Protein AF-A0A3D1KW58-F1 (afdb_monomer)

Solvent-accessible surface area (backbone atoms only — not comparable to full-atom values): 10086 Å² total; per-residue (Å²): 119,70,64,62,55,52,51,54,52,49,52,55,49,52,54,51,53,57,55,59,73,71,50,58,84,92,66,62,72,86,66,85,71,77,86,76,73,83,75,86,88,64,97,71,78,52,72,68,56,52,55,50,50,50,53,52,49,54,54,50,53,54,49,49,54,54,48,54,55,48,51,54,50,53,64,71,66,54,82,83,60,90,84,50,85,68,48,67,61,54,52,52,49,51,50,52,52,54,51,51,52,51,53,53,49,52,57,51,51,50,54,54,51,54,54,51,51,54,54,51,54,52,67,72,64,72,68,90,55,80,86,70,66,52,61,70,58,52,52,52,50,51,43,52,50,51,51,51,54,53,54,49,51,46,52,48,50,57,50,49,56,52,54,53,66,70,76,107

Mean predicted aligned error: 12.11 Å

Sequence (168 aa):
MKDLFFNSLLINIIFYETYNELLSDEQKPSEMESNIIYKSFSKYKTLEELLYNISLWTAEYAFINIELAFIKRLIKAYPFSATIPNLYERLQLFILELDNFEQAKNNILVKINDYNTELIEHKDSKSLDASHLHISEYEKMEEEIFMYLQHYKNLKIRIFEYINGLIN

pLDDT: mean 74.4, std 19.63, range [33.53, 96.25]

Radius of gyration: 19.88 Å; Cα contacts (8 Å, |Δi|>4): 42; chains: 1; bounding box: 46×40×56 Å

Foldseek 3Di:
DVVVVVVVVVVVVVVVVVVVVPDDPVPDDDAPQPPDADDDPDPDADLVRLLVVLVVLVVVLVVVVVVLVVLLVVLVPDDDDVPDPCSVVVSVVLNVVSVVLVVLSVVLNVLSVVLNVVSVVVVVVPPPDPVPSPVVSVSVSVSSSVVSVSVSVSSVVVSCVSVVVVVD

Secondary structure (DSSP, 8-state):
-HHHHHHHHHHHHHHHHHHHHTS-GGGS-SS-----------S---HHHHHHHHHHHHHHHHHHHHHHHHHHHHHHHS---TTSTTHHHHHHHHHHHHHHHHHHHHHHHHHHHHHHHHHHHHHHH----GGGS-HHHHHHHHHHHHHHHHHHHHHHHHHHHHHHHHH-

Nearest PDB structures (foldseek):
  8d9p-assembly1_A  TM=4.894E-01  e=4.221E-01  synthetic construct
  6z0c-assembly4_D  TM=4.402E-01  e=9.330E-01  Escherichia coli
  8i21-assembly1_A  TM=4.318E-01  e=4.069E+00  Saccharomyces cerevisiae S288C

Structure (mmCIF, N/CA/C/O backbone):
data_AF-A0A3D1KW58-F1
#
_entry.id   AF-A0A3D1KW58-F1
#
loop_
_atom_site.group_PDB
_atom_site.id
_atom_site.type_symbol
_atom_site.label_atom_id
_atom_site.label_alt_id
_atom_site.label_comp_id
_atom_site.label_asym_id
_atom_site.label_entity_id
_atom_site.label_seq_id
_atom_site.pdbx_PDB_ins_code
_atom_site.Cartn_x
_atom_site.Cartn_y
_atom_site.Cartn_z
_atom_site.occupancy
_atom_site.B_iso_or_equiv
_atom_site.auth_seq_id
_atom_site.auth_comp_id
_atom_site.auth_asym_id
_atom_site.auth_atom_id
_atom_site.pdbx_PDB_model_num
ATOM 1 N N . MET A 1 1 ? -18.121 6.374 -13.839 1.00 43.44 1 MET A N 1
ATOM 2 C CA . MET A 1 1 ? -16.913 6.332 -12.972 1.00 43.44 1 MET A CA 1
ATOM 3 C C . MET A 1 1 ? -17.193 5.649 -11.630 1.00 43.44 1 MET A C 1
ATOM 5 O O . MET A 1 1 ? -16.363 4.859 -11.212 1.00 43.44 1 MET A O 1
ATOM 9 N N . LYS A 1 2 ? -18.364 5.858 -10.998 1.00 33.53 2 LYS A N 1
ATOM 10 C CA . LYS A 1 2 ? -18.803 5.078 -9.820 1.00 33.53 2 LYS A CA 1
ATOM 11 C C . LYS A 1 2 ? -18.966 3.573 -10.109 1.00 33.53 2 LYS A C 1
ATOM 13 O O . LYS A 1 2 ? -18.572 2.761 -9.284 1.00 33.53 2 LYS A O 1
ATOM 18 N N . ASP A 1 3 ? -19.438 3.205 -11.299 1.00 35.50 3 ASP A N 1
ATOM 19 C CA . ASP A 1 3 ? -19.777 1.806 -11.626 1.00 35.50 3 ASP A CA 1
ATOM 20 C C . ASP A 1 3 ? -18.565 0.867 -11.742 1.00 35.50 3 ASP A C 1
ATOM 22 O O . ASP A 1 3 ? -18.660 -0.316 -11.437 1.00 35.50 3 ASP A O 1
ATOM 26 N N . LEU A 1 4 ? -17.393 1.391 -12.116 1.00 35.53 4 LEU A N 1
ATOM 27 C CA . LEU A 1 4 ? -16.151 0.608 -12.200 1.00 35.53 4 LEU A CA 1
ATOM 28 C C . LEU A 1 4 ? -15.617 0.217 -10.815 1.00 35.53 4 LEU A C 1
ATOM 30 O O . LEU A 1 4 ? -15.095 -0.882 -10.642 1.00 35.53 4 LEU A O 1
ATOM 34 N N . PHE A 1 5 ? -15.789 1.095 -9.823 1.00 37.28 5 PHE A N 1
ATOM 35 C CA . PHE A 1 5 ? -15.385 0.835 -8.442 1.00 37.28 5 PHE A CA 1
ATOM 36 C C . PHE A 1 5 ? -16.287 -0.221 -7.793 1.00 37.28 5 PHE A C 1
ATOM 38 O O . PHE A 1 5 ? -15.791 -1.159 -7.175 1.00 37.28 5 PHE A O 1
ATOM 45 N N . PHE A 1 6 ? -17.605 -0.118 -8.008 1.00 34.03 6 PHE A N 1
ATOM 46 C CA . PHE A 1 6 ? -18.557 -1.127 -7.540 1.00 34.03 6 PHE A CA 1
ATOM 47 C C . PHE A 1 6 ? -18.308 -2.490 -8.183 1.00 34.03 6 PHE A C 1
ATOM 49 O O . PHE A 1 6 ? -18.299 -3.484 -7.468 1.00 34.03 6 PHE A O 1
ATOM 56 N N . ASN A 1 7 ? -18.023 -2.543 -9.487 1.00 35.84 7 ASN A N 1
ATOM 57 C CA . ASN A 1 7 ? -17.730 -3.805 -10.167 1.00 35.84 7 ASN A CA 1
ATOM 58 C C . ASN A 1 7 ? -16.434 -4.457 -9.668 1.00 35.84 7 ASN A C 1
ATOM 60 O O . ASN A 1 7 ? -16.413 -5.664 -9.458 1.00 35.84 7 ASN A O 1
ATOM 64 N N . SER A 1 8 ? -15.377 -3.679 -9.416 1.00 37.81 8 SER A N 1
ATOM 65 C CA . SER A 1 8 ? -14.138 -4.206 -8.824 1.00 37.81 8 SER A CA 1
ATOM 66 C C . SER A 1 8 ? -14.366 -4.758 -7.411 1.00 37.81 8 SER A C 1
ATOM 68 O O . SER A 1 8 ? -13.895 -5.846 -7.075 1.00 37.81 8 SER A O 1
ATOM 70 N N . LEU A 1 9 ? -15.139 -4.046 -6.586 1.00 35.72 9 LEU A N 1
ATOM 71 C CA . LEU A 1 9 ? -15.466 -4.485 -5.230 1.00 35.72 9 LEU A CA 1
ATOM 72 C C . LEU A 1 9 ? -16.325 -5.759 -5.241 1.00 35.72 9 LEU A C 1
ATOM 74 O O . LEU A 1 9 ? -16.023 -6.702 -4.517 1.00 35.72 9 LEU A O 1
ATOM 78 N N . LEU A 1 10 ? -17.339 -5.818 -6.111 1.00 35.22 10 LEU A N 1
ATOM 79 C CA . LEU A 1 10 ? -18.201 -6.989 -6.288 1.00 35.22 10 LEU A CA 1
ATOM 80 C C . LEU A 1 10 ? -17.423 -8.212 -6.772 1.00 35.22 10 LEU A C 1
ATOM 82 O O . LEU A 1 10 ? -17.633 -9.299 -6.248 1.00 35.22 10 LEU A O 1
ATOM 86 N N . ILE A 1 11 ? -16.498 -8.049 -7.721 1.00 42.47 11 ILE A N 1
ATOM 87 C CA . ILE A 1 11 ? -15.664 -9.158 -8.209 1.00 42.47 11 ILE A CA 1
ATOM 88 C C . ILE A 1 11 ? -14.804 -9.728 -7.074 1.00 42.47 11 ILE A C 1
ATOM 90 O O . ILE A 1 11 ? -14.710 -10.945 -6.932 1.00 42.47 11 ILE A O 1
ATOM 94 N N . ASN A 1 12 ? -14.221 -8.866 -6.235 1.00 39.41 12 ASN A N 1
ATOM 95 C CA . ASN A 1 12 ? -13.420 -9.309 -5.094 1.00 39.41 12 ASN A CA 1
ATOM 96 C C . ASN A 1 12 ? -14.267 -10.005 -4.013 1.00 39.41 12 ASN A C 1
ATOM 98 O O . ASN A 1 12 ? -13.813 -10.993 -3.440 1.00 39.41 12 ASN A O 1
ATOM 102 N N . ILE A 1 13 ? -15.493 -9.531 -3.763 1.00 42.56 13 ILE A N 1
ATOM 103 C CA . ILE A 1 13 ? -16.429 -10.159 -2.816 1.00 42.56 13 ILE A CA 1
ATOM 104 C C . ILE A 1 13 ? -16.861 -11.540 -3.323 1.00 42.56 13 ILE A C 1
ATOM 106 O O . ILE A 1 13 ? -16.745 -12.517 -2.591 1.00 42.56 13 ILE A O 1
ATOM 110 N N . ILE A 1 14 ? -17.257 -11.647 -4.595 1.00 41.50 14 ILE A N 1
ATOM 111 C CA . ILE A 1 14 ? -17.696 -12.914 -5.199 1.00 41.50 14 ILE A CA 1
ATOM 112 C C . ILE A 1 14 ? -16.563 -13.946 -5.187 1.00 41.50 14 ILE A C 1
ATOM 114 O O . ILE A 1 14 ? -16.791 -15.113 -4.869 1.00 41.50 14 ILE A O 1
ATOM 118 N N . PHE A 1 15 ? -15.327 -13.535 -5.490 1.00 44.72 15 PHE A N 1
ATOM 119 C CA . PHE A 1 15 ? -14.177 -14.442 -5.448 1.00 44.72 15 PHE A CA 1
ATOM 120 C C . PHE A 1 15 ? -13.909 -14.960 -4.026 1.00 44.72 15 PHE A C 1
ATOM 122 O O . PHE A 1 15 ? -13.570 -16.128 -3.843 1.00 44.72 15 PHE A O 1
ATOM 129 N N . TYR A 1 16 ? -14.113 -14.111 -3.016 1.00 42.44 16 TYR A N 1
ATOM 130 C CA . TYR A 1 16 ? -13.938 -14.459 -1.609 1.00 42.44 16 TYR A CA 1
ATOM 131 C C . TYR A 1 16 ? -15.042 -15.390 -1.082 1.00 42.44 16 TYR A C 1
ATOM 133 O O . TYR A 1 16 ? -14.750 -16.369 -0.396 1.00 42.44 16 TYR A O 1
ATOM 141 N N . GLU A 1 17 ? -16.300 -15.134 -1.442 1.00 43.44 17 GLU A N 1
ATOM 142 C CA . GLU A 1 17 ? -17.437 -15.994 -1.089 1.00 43.44 17 GLU A CA 1
ATOM 143 C C . GLU A 1 17 ? -17.292 -17.384 -1.719 1.00 43.44 17 GLU A C 1
ATOM 145 O O . GLU A 1 17 ? -17.393 -18.391 -1.020 1.00 43.44 17 GLU A O 1
ATOM 150 N N . THR A 1 18 ? -16.916 -17.438 -3.001 1.00 47.28 18 THR A N 1
ATOM 151 C CA . THR A 1 18 ? -16.700 -18.703 -3.724 1.00 47.28 18 THR A CA 1
ATOM 152 C C . THR A 1 18 ? -15.537 -19.506 -3.129 1.00 47.28 18 THR A C 1
ATOM 154 O O . THR A 1 18 ? -15.594 -20.729 -3.057 1.00 47.28 18 THR A O 1
ATOM 157 N N . TYR A 1 19 ? -14.474 -18.835 -2.673 1.00 45.78 19 TYR A N 1
ATOM 158 C CA . TYR A 1 19 ? -13.343 -19.487 -2.007 1.00 45.78 19 TYR A CA 1
ATOM 159 C C . TYR A 1 19 ? -13.735 -20.081 -0.644 1.00 45.78 19 TYR A C 1
ATOM 161 O O . TYR A 1 19 ? -13.309 -21.184 -0.305 1.00 45.78 19 TYR A O 1
ATOM 169 N N . ASN A 1 20 ? -14.583 -19.385 0.117 1.00 45.34 20 ASN A N 1
ATOM 170 C CA . ASN A 1 20 ? -15.043 -19.844 1.429 1.00 45.34 20 ASN A CA 1
ATOM 171 C C . ASN A 1 20 ? -16.071 -20.982 1.359 1.00 45.34 20 ASN A C 1
ATOM 173 O O . ASN A 1 20 ? -16.114 -21.799 2.274 1.00 45.34 20 ASN A O 1
ATOM 177 N N . GLU A 1 21 ? -16.873 -21.068 0.294 1.00 50.94 21 GLU A N 1
ATOM 178 C CA . GLU A 1 21 ? -17.815 -22.180 0.080 1.00 50.94 21 GLU A CA 1
ATOM 179 C C . GLU A 1 21 ? -17.122 -23.509 -0.273 1.00 50.94 21 GLU A C 1
ATOM 181 O O . GLU A 1 21 ? -17.723 -24.575 -0.147 1.00 50.94 21 GLU A O 1
ATOM 186 N N . LEU A 1 22 ? -15.853 -23.467 -0.693 1.00 47.50 22 LEU A N 1
ATOM 187 C CA . LEU A 1 22 ? -15.087 -24.642 -1.122 1.00 47.50 22 LEU A CA 1
ATOM 188 C C . LEU A 1 2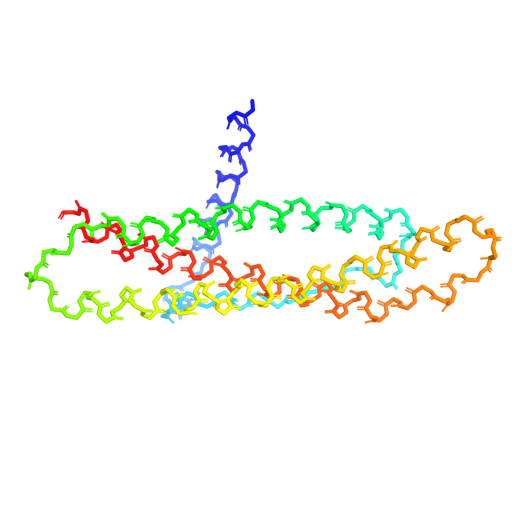2 ? -14.230 -25.278 -0.010 1.00 47.50 22 LEU A C 1
ATOM 190 O O . LEU A 1 22 ? -13.594 -26.304 -0.255 1.00 47.50 22 LEU A O 1
ATOM 194 N N . LEU A 1 23 ? -14.205 -24.705 1.199 1.00 43.50 23 LEU A N 1
ATOM 195 C CA . LEU A 1 23 ? -13.423 -25.208 2.336 1.00 43.50 23 LEU A CA 1
ATOM 196 C C . LEU A 1 23 ? -14.307 -26.015 3.301 1.00 43.50 23 LEU A C 1
ATOM 198 O O . LEU A 1 23 ? -15.391 -25.580 3.680 1.00 43.50 23 LEU A O 1
ATOM 202 N N . SER A 1 24 ? -13.835 -27.189 3.736 1.00 45.66 24 SER A N 1
ATOM 203 C CA . SER A 1 24 ? -14.485 -27.956 4.813 1.00 45.66 24 SER A CA 1
ATOM 204 C C . SER A 1 24 ? -14.407 -27.198 6.144 1.00 45.66 24 SER A C 1
ATOM 206 O O . SER A 1 24 ? -13.421 -26.500 6.366 1.00 45.66 24 SER A O 1
ATOM 208 N N . ASP A 1 25 ? -15.368 -27.386 7.056 1.00 47.47 25 ASP A N 1
ATOM 209 C CA . ASP A 1 25 ? -15.451 -26.649 8.336 1.00 47.47 25 ASP A CA 1
ATOM 210 C C . ASP A 1 25 ? -14.160 -26.683 9.188 1.00 47.47 25 ASP A C 1
ATOM 212 O O . ASP A 1 25 ? -13.884 -25.733 9.917 1.00 47.47 25 ASP A O 1
ATOM 216 N N . GLU A 1 26 ? -13.316 -27.714 9.055 1.00 42.19 26 GLU A N 1
ATOM 217 C CA . GLU A 1 26 ? -12.001 -27.815 9.723 1.00 42.19 26 GLU A CA 1
ATOM 218 C C . GLU A 1 26 ? -10.889 -26.947 9.096 1.00 42.19 26 GLU A C 1
ATOM 220 O O . GLU A 1 26 ? -9.816 -26.798 9.676 1.00 42.19 26 GLU A O 1
ATOM 225 N N . GLN A 1 27 ? -11.121 -26.360 7.919 1.00 44.66 27 GLN A N 1
ATOM 226 C CA . GLN A 1 27 ? -10.179 -25.496 7.194 1.00 44.66 27 GLN A CA 1
ATOM 227 C C . GLN A 1 27 ? -10.556 -24.009 7.258 1.00 44.66 27 GLN A C 1
ATOM 229 O O . GLN A 1 27 ? -9.903 -23.177 6.624 1.00 44.66 27 GLN A O 1
ATOM 234 N N . LYS A 1 28 ? -11.601 -23.655 8.014 1.00 44.72 28 LYS A N 1
ATOM 235 C CA . LYS A 1 28 ? -12.010 -22.262 8.200 1.00 44.72 28 LYS A CA 1
ATOM 236 C C . LYS A 1 28 ? -11.015 -21.574 9.153 1.00 44.72 28 LYS A C 1
ATOM 238 O O . LYS A 1 28 ? -10.921 -21.993 10.306 1.00 44.72 28 LYS A O 1
ATOM 243 N N . PRO A 1 29 ? -10.242 -20.561 8.719 1.00 43.44 29 PRO A N 1
ATOM 244 C CA . PRO A 1 29 ? -9.155 -20.025 9.536 1.00 43.44 29 PRO A CA 1
ATOM 245 C C . PRO A 1 29 ? -9.693 -19.287 10.766 1.00 43.44 29 PRO A C 1
ATOM 247 O O . PRO A 1 29 ? -10.558 -18.417 10.639 1.00 43.44 29 PRO A O 1
ATOM 250 N N . SER A 1 30 ? -9.151 -19.583 11.952 1.00 48.81 30 SER A N 1
ATOM 251 C CA . SER A 1 30 ? -9.153 -18.608 13.043 1.00 48.81 30 SER A CA 1
ATOM 252 C C . SER A 1 30 ? -8.103 -17.552 12.705 1.00 48.81 30 SER A C 1
ATOM 254 O O . SER A 1 30 ? -6.938 -17.901 12.550 1.00 48.81 30 SER A O 1
ATOM 256 N N . GLU A 1 31 ? -8.524 -16.294 12.610 1.00 46.25 31 GLU A N 1
ATOM 257 C CA . GLU A 1 31 ? -7.715 -15.140 12.197 1.00 46.25 31 GLU A CA 1
ATOM 258 C C . GLU A 1 31 ? -7.399 -15.107 10.690 1.00 46.25 31 GLU A C 1
ATOM 260 O O . GLU A 1 31 ? -6.841 -16.015 10.083 1.00 46.25 31 GLU A O 1
ATOM 265 N N . MET A 1 32 ? -7.851 -14.021 10.068 1.00 45.41 32 MET A N 1
ATOM 266 C CA . MET A 1 32 ? -7.910 -13.776 8.629 1.00 45.41 32 MET A CA 1
ATOM 267 C C . MET A 1 32 ? -6.525 -13.404 8.068 1.00 45.41 32 MET A C 1
ATOM 269 O O . MET A 1 32 ? -6.357 -12.371 7.425 1.00 45.41 32 MET A O 1
ATOM 273 N N . GLU A 1 33 ? -5.501 -14.210 8.338 1.00 44.41 33 GLU A N 1
ATOM 274 C CA . GLU A 1 33 ? -4.229 -14.121 7.623 1.00 44.41 33 GLU A CA 1
ATOM 275 C C . GLU A 1 33 ? -4.364 -14.908 6.319 1.00 44.41 33 GLU A C 1
ATOM 277 O O . GLU A 1 33 ? -4.320 -16.138 6.275 1.00 44.41 33 GLU A O 1
ATOM 282 N N . SER A 1 34 ? -4.596 -14.188 5.221 1.00 47.38 34 SER A N 1
ATOM 283 C CA . SER A 1 34 ? -4.534 -14.769 3.888 1.00 47.38 34 SER A CA 1
ATOM 284 C C . SER A 1 34 ? -3.117 -15.306 3.639 1.00 47.38 34 SER A C 1
ATOM 286 O O . SER A 1 34 ? -2.192 -14.554 3.351 1.00 47.38 34 SER A O 1
ATOM 288 N N . ASN A 1 35 ? -2.942 -16.629 3.709 1.00 56.28 35 ASN A N 1
ATOM 289 C CA . ASN A 1 35 ? -1.708 -17.335 3.328 1.00 56.28 35 ASN A CA 1
ATOM 290 C C . ASN A 1 35 ? -1.496 -17.339 1.799 1.00 56.28 35 ASN A C 1
ATOM 292 O O . ASN A 1 35 ? -1.124 -18.355 1.207 1.00 56.28 35 ASN A O 1
ATOM 296 N N . ILE A 1 36 ? -1.799 -16.229 1.120 1.00 69.94 36 ILE A N 1
ATOM 297 C CA . ILE A 1 36 ? -1.537 -16.097 -0.309 1.00 69.94 36 ILE A CA 1
ATOM 298 C C . ILE A 1 36 ? -0.049 -15.803 -0.445 1.00 69.94 36 ILE A C 1
ATOM 300 O O . ILE A 1 36 ? 0.422 -14.733 -0.075 1.00 69.94 36 ILE A O 1
ATOM 304 N N . ILE A 1 37 ? 0.686 -16.781 -0.961 1.00 75.25 37 ILE A N 1
ATOM 305 C CA . ILE A 1 37 ? 2.116 -16.659 -1.226 1.00 75.25 37 ILE A CA 1
ATOM 306 C C . ILE A 1 37 ? 2.286 -16.022 -2.603 1.00 75.25 37 ILE A C 1
ATOM 308 O O . ILE A 1 37 ? 1.606 -16.402 -3.562 1.00 75.25 37 ILE A O 1
ATOM 312 N N . TYR A 1 38 ? 3.201 -15.061 -2.702 1.00 79.56 38 TYR A N 1
ATOM 313 C CA . TYR A 1 38 ? 3.575 -14.478 -3.981 1.00 79.56 38 TYR A CA 1
ATOM 314 C C . TYR A 1 38 ? 4.062 -15.562 -4.957 1.00 79.56 38 TYR A C 1
ATOM 316 O O . TYR A 1 38 ? 4.818 -16.468 -4.599 1.00 79.56 38 TYR A O 1
ATOM 324 N N . LYS A 1 39 ? 3.631 -15.471 -6.217 1.00 78.44 39 LYS A N 1
ATOM 325 C CA . LYS A 1 39 ? 4.062 -16.381 -7.278 1.00 78.44 39 LYS A CA 1
ATOM 326 C C . LYS A 1 39 ? 4.314 -15.608 -8.565 1.00 78.44 39 LYS A C 1
ATOM 328 O O . LYS A 1 39 ? 3.376 -15.097 -9.170 1.00 78.44 39 LYS A O 1
ATOM 333 N N . SER A 1 40 ? 5.569 -15.594 -9.010 1.00 75.88 40 SER A N 1
ATOM 334 C CA . SER A 1 40 ? 5.935 -15.129 -10.351 1.00 75.88 40 SER A CA 1
ATOM 335 C C . SER A 1 40 ? 5.523 -16.187 -11.380 1.00 75.88 40 SER A C 1
ATOM 337 O O . SER A 1 40 ? 5.878 -17.363 -11.258 1.00 75.88 40 SER A O 1
ATOM 339 N N . PHE A 1 41 ? 4.738 -15.791 -12.383 1.00 70.00 41 PHE A N 1
ATOM 340 C CA . PHE A 1 41 ? 4.256 -16.697 -13.435 1.00 70.00 41 PHE A CA 1
ATOM 341 C C . PHE A 1 41 ? 5.102 -16.649 -14.712 1.00 70.00 41 PHE A C 1
ATOM 343 O O . PHE A 1 41 ? 5.032 -17.582 -15.513 1.00 70.00 41 PHE A O 1
ATOM 350 N N . SER A 1 42 ? 5.925 -15.612 -14.891 1.00 67.12 42 SER A N 1
ATOM 351 C CA . SER A 1 42 ? 6.797 -15.466 -16.055 1.00 67.12 42 SER A CA 1
ATOM 352 C C . SER A 1 42 ? 8.266 -15.396 -15.654 1.00 67.12 42 SER A C 1
ATOM 354 O O . SER A 1 42 ? 8.636 -14.628 -14.773 1.00 67.12 42 SER A O 1
ATOM 356 N N . LYS A 1 43 ? 9.111 -16.169 -16.350 1.00 65.06 43 LYS A N 1
ATOM 357 C CA . LYS A 1 43 ? 10.580 -16.110 -16.214 1.00 65.06 43 LYS A CA 1
ATOM 358 C C . LYS A 1 43 ? 11.209 -14.923 -16.946 1.00 65.06 43 LYS A C 1
ATOM 360 O O . LYS A 1 43 ? 12.360 -14.595 -16.682 1.00 65.06 43 LYS A O 1
ATOM 365 N N . TYR A 1 44 ? 10.484 -14.327 -17.890 1.00 69.19 44 TYR A N 1
ATOM 366 C CA . TYR A 1 44 ? 10.957 -13.223 -18.718 1.00 69.19 44 TYR A CA 1
ATOM 367 C C . TYR A 1 44 ? 9.864 -12.167 -18.793 1.00 69.19 44 TYR A C 1
ATOM 369 O O . TYR A 1 44 ? 8.722 -12.492 -19.110 1.00 69.19 44 TYR A O 1
ATOM 377 N N . LYS A 1 45 ? 10.210 -10.914 -18.517 1.00 77.50 45 LYS A N 1
ATOM 378 C CA . LYS A 1 45 ? 9.280 -9.786 -18.589 1.00 77.50 45 LYS A CA 1
ATOM 379 C C . LYS A 1 45 ? 9.760 -8.836 -19.674 1.00 77.50 45 LYS A C 1
ATOM 381 O O . LYS A 1 45 ? 10.963 -8.577 -19.764 1.00 77.50 45 LYS A O 1
ATOM 386 N N . THR A 1 46 ? 8.858 -8.373 -20.537 1.00 82.94 46 THR A N 1
ATOM 387 C CA . THR A 1 46 ? 9.231 -7.382 -21.560 1.00 82.94 46 THR A CA 1
ATOM 388 C C . THR A 1 46 ? 9.319 -5.993 -20.938 1.00 82.94 46 THR A C 1
ATOM 390 O O . THR A 1 46 ? 8.713 -5.732 -19.902 1.00 82.94 46 THR A O 1
ATOM 393 N N . LEU A 1 47 ? 10.047 -5.073 -21.573 1.00 81.88 47 LEU A N 1
ATOM 394 C CA . LEU A 1 47 ? 10.118 -3.685 -21.109 1.00 81.88 47 LEU A CA 1
ATOM 395 C C . LEU A 1 47 ? 8.720 -3.049 -21.007 1.00 81.88 47 LEU A C 1
ATOM 397 O O . LEU A 1 47 ? 8.431 -2.330 -20.054 1.00 81.88 47 LEU A O 1
ATOM 401 N N . GLU A 1 48 ? 7.834 -3.339 -21.962 1.00 83.56 48 GLU A N 1
ATOM 402 C CA . GLU A 1 48 ? 6.447 -2.871 -21.943 1.00 83.56 48 GLU A CA 1
ATOM 403 C C . GLU A 1 48 ? 5.667 -3.427 -20.748 1.00 83.56 48 GLU A C 1
ATOM 405 O O . GLU A 1 48 ? 4.918 -2.681 -20.121 1.00 83.56 48 GLU A O 1
ATOM 410 N N . GLU A 1 49 ? 5.853 -4.708 -20.417 1.00 85.19 49 GLU A N 1
ATOM 411 C CA . GLU A 1 49 ? 5.229 -5.341 -19.251 1.00 85.19 49 GLU A CA 1
ATOM 412 C C . GLU A 1 49 ? 5.705 -4.691 -17.945 1.00 85.19 49 GLU A C 1
ATOM 414 O O . GLU A 1 49 ? 4.886 -4.350 -17.092 1.00 85.19 49 GLU A O 1
ATOM 419 N N . LEU A 1 50 ? 7.011 -4.446 -17.812 1.00 87.00 50 LEU A N 1
ATOM 420 C CA . LEU A 1 50 ? 7.592 -3.799 -16.633 1.00 87.00 50 LEU A CA 1
ATOM 421 C C . LEU A 1 50 ? 7.043 -2.376 -16.442 1.00 87.00 50 LEU A C 1
ATOM 423 O O . LEU A 1 50 ? 6.570 -2.031 -15.358 1.00 87.00 50 LEU A O 1
ATOM 427 N N . LEU A 1 51 ? 7.039 -1.566 -17.507 1.00 87.69 51 LEU A N 1
ATOM 428 C CA . LEU A 1 51 ? 6.504 -0.199 -17.481 1.00 87.69 51 LEU A CA 1
ATOM 429 C C . LEU A 1 51 ? 4.995 -0.169 -17.191 1.00 87.69 51 LEU A C 1
ATOM 431 O O . LEU A 1 51 ? 4.507 0.717 -16.480 1.00 87.69 51 LEU A O 1
ATOM 435 N N . TYR A 1 52 ? 4.247 -1.137 -17.726 1.00 90.25 52 TYR A N 1
ATOM 436 C CA . TYR A 1 52 ? 2.824 -1.291 -17.441 1.00 90.25 52 TYR A CA 1
ATOM 437 C C . TYR A 1 52 ? 2.577 -1.596 -15.958 1.00 90.25 52 TYR A C 1
ATOM 439 O O . TYR A 1 52 ? 1.768 -0.919 -15.321 1.00 90.25 52 TYR A O 1
ATOM 447 N N . ASN A 1 53 ? 3.307 -2.559 -15.392 1.00 91.19 53 ASN A N 1
ATOM 448 C CA . ASN A 1 53 ? 3.158 -2.952 -13.992 1.00 91.19 53 ASN A CA 1
ATOM 449 C C . ASN A 1 53 ? 3.533 -1.817 -13.034 1.00 91.19 53 ASN A C 1
ATOM 451 O O . ASN A 1 53 ? 2.779 -1.541 -12.103 1.00 91.19 53 ASN A O 1
ATOM 455 N N . ILE A 1 54 ? 4.617 -1.085 -13.310 1.00 91.69 54 ILE A N 1
ATOM 456 C CA . ILE A 1 54 ? 4.959 0.132 -12.559 1.00 91.69 54 ILE A CA 1
ATOM 457 C C . ILE A 1 54 ? 3.801 1.126 -12.581 1.00 91.69 54 ILE A C 1
ATOM 459 O O . ILE A 1 54 ? 3.396 1.613 -11.529 1.00 91.69 54 ILE A O 1
ATOM 463 N N . SER A 1 55 ? 3.237 1.399 -13.759 1.00 92.69 55 SER A N 1
ATOM 464 C CA . SER A 1 55 ? 2.127 2.348 -13.895 1.00 92.69 55 SER A CA 1
ATOM 465 C C . SER A 1 55 ? 0.912 1.926 -13.062 1.00 92.69 55 SER A C 1
ATOM 467 O O . SER A 1 55 ? 0.270 2.767 -12.425 1.00 92.69 55 SER A O 1
ATOM 469 N N . LEU A 1 56 ? 0.616 0.622 -13.026 1.00 95.00 56 LEU A N 1
ATOM 470 C CA . LEU A 1 56 ? -0.443 0.054 -12.195 1.00 95.00 56 LEU A CA 1
ATOM 471 C C . LEU A 1 56 ? -0.154 0.260 -10.702 1.00 95.00 56 LEU A C 1
ATOM 473 O O . LEU A 1 56 ? -1.022 0.734 -9.967 1.00 95.00 56 LEU A O 1
ATOM 477 N N . TRP A 1 57 ? 1.065 -0.042 -10.253 1.00 95.38 57 TRP A N 1
ATOM 478 C CA . TRP A 1 57 ? 1.458 0.131 -8.855 1.00 95.38 57 TRP A CA 1
ATOM 479 C C . TRP A 1 57 ? 1.457 1.597 -8.433 1.00 95.38 57 TRP A C 1
ATOM 481 O O . TRP A 1 57 ? 0.946 1.922 -7.365 1.00 95.38 57 TRP A O 1
ATOM 491 N N . THR A 1 58 ? 1.943 2.511 -9.272 1.00 93.75 58 THR A N 1
ATOM 492 C CA . THR A 1 58 ? 1.893 3.950 -8.988 1.00 93.75 58 THR A CA 1
ATOM 493 C C . THR A 1 58 ? 0.455 4.422 -8.765 1.00 93.75 58 THR A C 1
ATOM 495 O O . THR A 1 58 ? 0.193 5.162 -7.813 1.00 93.75 58 THR A O 1
ATOM 498 N N . ALA A 1 59 ? -0.491 3.975 -9.598 1.00 95.12 59 ALA A N 1
ATOM 499 C CA . ALA A 1 59 ? -1.904 4.312 -9.440 1.00 95.12 59 ALA A CA 1
ATOM 500 C C . ALA A 1 59 ? -2.500 3.733 -8.143 1.00 95.12 59 ALA A C 1
ATOM 502 O O . ALA A 1 59 ? -3.180 4.452 -7.405 1.00 95.12 59 ALA A O 1
ATOM 503 N N . GLU A 1 60 ? -2.203 2.470 -7.831 1.00 95.75 60 GLU A N 1
ATOM 504 C CA . GLU A 1 60 ? -2.674 1.810 -6.608 1.00 95.75 60 GLU A CA 1
ATOM 505 C C . GLU A 1 60 ? -2.142 2.517 -5.351 1.00 95.75 60 GLU A C 1
ATOM 507 O O . GLU A 1 60 ? -2.898 2.857 -4.443 1.00 95.75 60 GLU A O 1
ATOM 512 N N . TYR A 1 61 ? -0.850 2.846 -5.314 1.00 94.62 61 TYR A N 1
ATOM 513 C CA . TYR A 1 61 ? -0.242 3.528 -4.171 1.00 94.62 61 TYR A CA 1
ATOM 514 C C . TYR A 1 61 ? -0.744 4.970 -4.007 1.00 94.62 61 TYR A C 1
ATOM 516 O O . TYR A 1 61 ? -0.835 5.464 -2.877 1.00 94.62 61 TYR A O 1
ATOM 524 N N . ALA A 1 62 ? -1.115 5.645 -5.100 1.00 94.50 62 ALA A N 1
ATOM 525 C CA . ALA A 1 62 ? -1.785 6.942 -5.037 1.00 94.50 62 ALA A CA 1
ATOM 526 C C . ALA A 1 62 ? -3.179 6.827 -4.396 1.00 94.50 62 ALA A C 1
ATOM 528 O O . ALA A 1 62 ? -3.541 7.662 -3.561 1.00 94.50 62 ALA A O 1
ATOM 529 N N . PHE A 1 63 ? -3.934 5.775 -4.724 1.00 95.31 63 PHE A N 1
ATOM 530 C CA . PHE A 1 63 ? -5.210 5.480 -4.072 1.00 95.31 63 PHE A CA 1
ATOM 531 C C . PHE A 1 63 ? -5.024 5.179 -2.578 1.00 95.31 63 PHE A C 1
ATOM 533 O O . PHE A 1 63 ? -5.662 5.824 -1.742 1.00 95.31 63 PHE A O 1
ATOM 540 N N . ILE A 1 64 ? -4.089 4.290 -2.229 1.00 95.69 64 ILE A N 1
ATOM 541 C CA . ILE A 1 64 ? -3.773 3.924 -0.837 1.00 95.69 64 ILE A CA 1
ATOM 542 C C . ILE A 1 64 ? -3.384 5.153 -0.014 1.00 95.69 64 ILE A C 1
ATOM 544 O O . ILE A 1 64 ? -3.770 5.275 1.145 1.00 95.69 64 ILE A O 1
ATOM 548 N N . ASN A 1 65 ? -2.659 6.104 -0.603 1.00 94.56 65 ASN A N 1
ATOM 549 C CA . ASN A 1 65 ? -2.297 7.346 0.073 1.00 94.56 65 ASN A CA 1
ATOM 550 C C . ASN A 1 65 ? -3.530 8.155 0.517 1.00 94.56 65 ASN A C 1
ATOM 552 O O . ASN A 1 65 ? -3.585 8.657 1.641 1.00 94.56 65 ASN A O 1
ATOM 556 N N . ILE A 1 66 ? -4.530 8.265 -0.359 1.00 96.25 66 ILE A N 1
ATOM 557 C CA . ILE A 1 66 ? -5.796 8.942 -0.055 1.00 96.25 66 ILE A CA 1
ATOM 558 C C . ILE A 1 66 ? -6.579 8.139 0.991 1.00 96.25 66 ILE A C 1
ATOM 560 O O . ILE A 1 66 ? -7.106 8.718 1.945 1.00 96.25 66 ILE A O 1
ATOM 564 N N . GLU A 1 67 ? -6.628 6.816 0.840 1.00 96.00 67 GLU A N 1
ATOM 565 C CA . GLU A 1 67 ? -7.365 5.914 1.727 1.00 96.00 67 GLU A CA 1
ATOM 566 C C . GLU A 1 67 ? -6.787 5.905 3.154 1.00 96.00 67 GLU A C 1
ATOM 568 O O . GLU A 1 67 ? -7.537 6.071 4.115 1.00 96.00 67 GLU A O 1
ATOM 573 N N . LEU A 1 68 ? -5.462 5.829 3.318 1.00 94.81 68 LEU A N 1
ATOM 574 C CA . LEU A 1 68 ? -4.780 5.957 4.614 1.00 94.81 68 LEU A CA 1
ATOM 575 C C . LEU A 1 68 ? -5.148 7.267 5.319 1.00 94.81 68 LEU A C 1
ATOM 577 O O . LEU A 1 68 ? -5.527 7.262 6.494 1.00 94.81 68 LEU A O 1
ATOM 581 N N . ALA A 1 69 ? -5.074 8.392 4.601 1.00 93.62 69 ALA A N 1
ATOM 582 C CA . A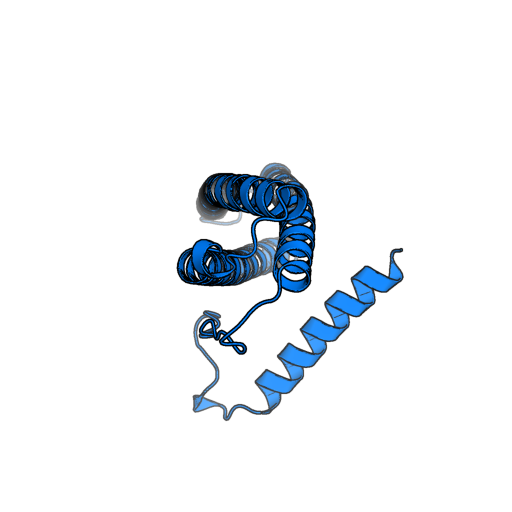LA A 1 69 ? -5.425 9.696 5.152 1.00 93.62 69 ALA A CA 1
ATOM 583 C C . ALA A 1 69 ? -6.904 9.762 5.566 1.00 93.62 69 ALA A C 1
ATOM 585 O O . ALA A 1 69 ? -7.231 10.333 6.611 1.00 93.62 69 ALA A O 1
ATOM 586 N N . PHE A 1 70 ? -7.794 9.162 4.772 1.00 93.94 70 PHE A N 1
ATOM 587 C CA . PHE A 1 70 ? -9.216 9.069 5.084 1.00 93.94 70 PHE A CA 1
ATOM 588 C C . PHE A 1 70 ? -9.472 8.238 6.347 1.00 93.94 70 PHE A C 1
ATOM 590 O O . PHE A 1 70 ? -10.122 8.734 7.266 1.00 93.94 70 PHE A O 1
ATOM 597 N N . ILE A 1 71 ? -8.914 7.028 6.443 1.00 93.00 71 ILE A N 1
ATOM 598 C CA . ILE A 1 71 ? -9.107 6.136 7.596 1.00 93.00 71 ILE A CA 1
ATOM 599 C C . ILE A 1 71 ? -8.579 6.786 8.883 1.00 93.00 71 ILE A C 1
ATOM 601 O O . ILE A 1 71 ? -9.268 6.782 9.905 1.00 93.00 71 ILE A O 1
ATOM 605 N N . LYS A 1 72 ? -7.404 7.431 8.840 1.00 91.25 72 LYS A N 1
ATOM 606 C CA . LYS A 1 72 ? -6.868 8.172 9.997 1.00 91.25 72 LYS A CA 1
ATOM 607 C C . LYS A 1 72 ? -7.814 9.281 10.457 1.00 91.25 72 LYS A C 1
ATOM 609 O O . LYS A 1 72 ? -8.003 9.466 11.658 1.00 91.25 72 LYS A O 1
ATOM 614 N N . ARG A 1 73 ? -8.402 10.033 9.519 1.00 90.31 73 ARG A N 1
ATOM 615 C CA . ARG A 1 73 ? -9.388 11.077 9.843 1.00 90.31 73 ARG A CA 1
ATOM 616 C C . ARG A 1 73 ? -10.663 10.480 10.424 1.00 90.31 73 ARG A C 1
ATOM 618 O O . ARG A 1 73 ? -11.161 11.022 11.402 1.00 90.31 73 ARG A O 1
ATOM 625 N N . LEU A 1 74 ? -11.147 9.373 9.863 1.00 87.56 74 LEU A N 1
ATOM 626 C CA . LEU A 1 74 ? -12.335 8.670 10.342 1.00 87.56 74 LEU A CA 1
ATOM 627 C C . LEU A 1 74 ? -12.170 8.241 11.805 1.00 87.56 74 LEU A C 1
ATOM 629 O O . LEU A 1 74 ? -13.009 8.575 12.636 1.00 87.56 74 LEU A O 1
ATOM 633 N N . ILE A 1 75 ? -11.051 7.587 12.131 1.00 86.12 75 ILE A N 1
ATOM 634 C CA . ILE A 1 75 ? -10.739 7.150 13.498 1.00 86.12 75 ILE A CA 1
ATOM 635 C C . ILE A 1 75 ? -10.664 8.343 14.461 1.00 86.12 75 ILE A C 1
ATOM 637 O O . ILE A 1 75 ? -11.214 8.289 15.557 1.00 86.12 75 ILE A O 1
ATOM 641 N N . LYS A 1 76 ? -10.010 9.438 14.054 1.00 82.81 76 LYS A N 1
ATOM 642 C CA . LYS A 1 76 ? -9.858 10.642 14.892 1.00 82.81 76 LYS A CA 1
ATOM 643 C C . LYS A 1 76 ? -11.158 11.427 15.081 1.00 82.81 76 LYS A C 1
ATOM 645 O O . LYS A 1 76 ? -11.273 12.159 16.058 1.00 82.81 76 LYS A O 1
ATOM 650 N N . ALA A 1 77 ? -12.098 11.320 14.144 1.00 82.31 77 ALA A N 1
ATOM 651 C CA . ALA A 1 77 ? -13.371 12.032 14.183 1.00 82.31 77 ALA A CA 1
ATOM 652 C C . ALA A 1 77 ? -14.443 11.315 15.018 1.00 82.31 77 ALA A C 1
ATOM 654 O O . ALA A 1 77 ? -15.469 11.925 15.318 1.00 82.31 77 ALA A O 1
ATOM 655 N N . TYR A 1 78 ? -14.236 10.043 15.379 1.00 72.56 78 TYR A N 1
ATOM 656 C CA . TYR A 1 78 ? -15.236 9.282 16.119 1.00 72.56 78 TYR A CA 1
ATOM 657 C C . TYR A 1 78 ? -15.400 9.845 17.542 1.00 72.56 78 TYR A C 1
ATOM 659 O O . TYR A 1 78 ? -14.406 9.968 18.265 1.00 72.56 78 TYR A O 1
ATOM 667 N N . PRO A 1 79 ? -16.624 10.203 17.973 1.00 67.12 79 PRO A N 1
ATOM 668 C CA . PRO A 1 79 ? -16.849 10.711 19.316 1.00 67.12 79 PRO A CA 1
ATOM 669 C C . PRO A 1 79 ? -16.622 9.572 20.312 1.00 67.12 79 PRO A C 1
ATOM 671 O O . PRO A 1 79 ? -17.423 8.647 20.415 1.00 6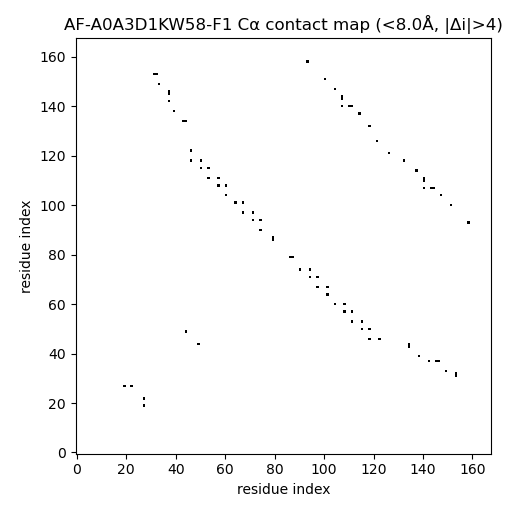7.12 79 PRO A O 1
ATOM 674 N N . PHE A 1 80 ? -15.504 9.620 21.035 1.00 62.38 80 PHE A N 1
ATOM 675 C CA . PHE A 1 80 ? -15.184 8.639 22.066 1.00 62.38 80 PHE A CA 1
ATOM 676 C C . PHE A 1 80 ? -16.226 8.722 23.193 1.00 62.38 80 PHE A C 1
ATOM 678 O O . PHE A 1 80 ? -16.127 9.570 24.081 1.00 62.38 80 PHE A O 1
ATOM 685 N N . SER A 1 81 ? -17.235 7.850 23.191 1.00 53.69 81 SER A N 1
ATOM 686 C CA . SER A 1 81 ? -18.030 7.629 24.394 1.00 53.69 81 SER A CA 1
ATOM 687 C C . SER A 1 81 ? -17.203 6.762 25.339 1.00 53.69 81 SER A C 1
ATOM 689 O O . SER A 1 81 ? -16.868 5.623 25.018 1.00 53.69 81 SER A O 1
ATOM 691 N N . ALA A 1 82 ? -16.889 7.288 26.524 1.00 54.53 82 ALA A N 1
ATOM 692 C CA . ALA A 1 82 ? -16.117 6.606 27.574 1.00 54.53 82 ALA A CA 1
ATOM 693 C C . ALA A 1 82 ? -16.750 5.288 28.086 1.00 54.53 82 ALA A C 1
ATOM 695 O O . ALA A 1 82 ? -16.228 4.654 28.997 1.00 54.53 82 ALA A O 1
ATOM 696 N N . THR A 1 83 ? -17.890 4.887 27.523 1.00 55.59 83 THR A N 1
ATOM 697 C CA . THR A 1 83 ? -18.668 3.693 27.848 1.00 55.59 83 THR A CA 1
ATOM 698 C C . THR A 1 83 ? -18.123 2.405 27.237 1.00 55.59 83 THR A C 1
ATOM 700 O O . THR A 1 83 ? -18.585 1.341 27.637 1.00 55.59 83 THR A O 1
ATOM 703 N N . ILE A 1 84 ? -17.163 2.468 26.305 1.00 63.75 84 ILE A N 1
ATOM 704 C CA . ILE A 1 84 ? -16.545 1.281 25.696 1.00 63.75 84 ILE A CA 1
ATOM 705 C C . ILE A 1 84 ? -15.137 1.096 26.288 1.00 63.75 84 ILE A C 1
ATOM 707 O O . ILE A 1 84 ? -14.221 1.849 25.937 1.00 63.75 84 ILE A O 1
ATOM 711 N N . PRO A 1 85 ? -14.941 0.121 27.197 1.00 62.03 85 PRO A N 1
ATOM 712 C CA . PRO A 1 85 ? -13.630 -0.180 27.757 1.00 62.03 85 PRO A CA 1
ATOM 713 C C . PRO A 1 85 ? -12.634 -0.533 26.651 1.00 62.03 85 PRO A C 1
ATOM 715 O O . PRO A 1 85 ? -12.973 -1.247 25.710 1.00 62.03 85 PRO A O 1
ATOM 718 N N . ASN A 1 86 ? -11.397 -0.058 26.778 1.00 67.19 86 ASN A N 1
ATOM 719 C CA . ASN A 1 86 ? -10.295 -0.302 25.841 1.00 67.19 86 ASN A CA 1
ATOM 720 C C . ASN A 1 86 ? -10.472 0.283 24.418 1.00 67.19 86 ASN A C 1
ATOM 722 O O . ASN A 1 86 ? -9.662 0.004 23.527 1.00 67.19 86 ASN A O 1
ATOM 726 N N . LEU A 1 87 ? -11.517 1.094 24.181 1.00 72.94 87 LEU A N 1
ATOM 727 C CA . LEU A 1 87 ? -11.803 1.692 22.871 1.00 72.94 87 LEU A CA 1
ATOM 728 C C . LEU A 1 87 ? -10.672 2.599 22.401 1.00 72.94 87 LEU A C 1
ATOM 730 O O . LEU A 1 87 ? -10.230 2.525 21.254 1.00 72.94 87 LEU A O 1
ATOM 734 N N . TYR A 1 88 ? -10.233 3.472 23.302 1.00 73.00 88 TYR A N 1
ATOM 735 C CA . TYR A 1 88 ? -9.208 4.452 23.003 1.00 73.00 88 TYR A CA 1
ATOM 736 C C . TYR A 1 88 ? -7.874 3.764 22.713 1.00 73.00 88 TYR A C 1
ATOM 738 O O . TYR A 1 88 ? -7.274 4.046 21.677 1.00 73.00 88 TYR A O 1
ATOM 746 N N . GLU A 1 89 ? -7.445 2.811 23.551 1.00 77.44 89 GLU A N 1
ATOM 747 C CA . GLU A 1 89 ? -6.201 2.068 23.332 1.00 77.44 89 GLU A CA 1
ATOM 748 C C . GLU A 1 89 ? -6.199 1.365 21.972 1.00 77.44 89 GLU A C 1
ATOM 750 O O . GLU A 1 89 ? -5.227 1.472 21.223 1.00 77.44 89 GLU A O 1
ATOM 755 N N . ARG A 1 90 ? -7.299 0.697 21.601 1.00 83.44 90 ARG A N 1
ATOM 756 C CA . ARG A 1 90 ? -7.382 -0.016 20.320 1.00 83.44 90 ARG A CA 1
ATOM 757 C C . ARG A 1 90 ? -7.317 0.930 19.119 1.00 83.44 90 ARG A C 1
ATOM 759 O O . ARG A 1 90 ? -6.648 0.617 18.137 1.00 83.44 90 ARG A O 1
ATOM 766 N N . LEU A 1 91 ? -7.965 2.093 19.193 1.00 83.31 91 LEU A N 1
ATOM 767 C CA . LEU A 1 91 ? -7.905 3.099 18.129 1.00 83.31 91 LEU A CA 1
ATOM 768 C C . LEU A 1 91 ? -6.508 3.723 18.004 1.00 83.31 91 LEU A C 1
ATOM 770 O O . LEU A 1 91 ? -6.054 3.958 16.885 1.00 83.31 91 LEU A O 1
ATOM 774 N N . GLN A 1 92 ? -5.796 3.933 19.118 1.00 82.50 92 GLN A N 1
ATOM 775 C CA . GLN A 1 92 ? -4.399 4.382 19.083 1.00 82.50 92 GLN A CA 1
ATOM 776 C C . GLN A 1 92 ? -3.477 3.343 18.433 1.00 82.50 92 GLN A C 1
ATOM 778 O O . GLN A 1 92 ? -2.618 3.716 17.634 1.00 82.50 92 GLN A O 1
ATOM 783 N N . LEU A 1 93 ? -3.684 2.048 18.704 1.00 86.44 93 LEU A N 1
ATOM 784 C CA . LEU A 1 93 ? -2.937 0.980 18.031 1.00 86.44 93 LEU A CA 1
ATOM 785 C C . LEU A 1 93 ? -3.165 1.003 16.516 1.00 86.44 93 LEU A C 1
ATOM 787 O O . LEU A 1 93 ? -2.200 0.952 15.759 1.00 86.44 93 LEU A O 1
ATOM 791 N N . PHE A 1 94 ? -4.409 1.178 16.060 1.00 88.25 94 PHE A N 1
ATOM 792 C CA . PHE A 1 94 ? -4.680 1.305 14.627 1.00 88.25 94 PHE A CA 1
ATOM 793 C C . PHE A 1 94 ? -4.036 2.544 14.000 1.00 88.25 94 PHE A C 1
ATOM 795 O O . PHE A 1 94 ? -3.552 2.459 12.876 1.00 88.25 94 PHE A O 1
ATOM 802 N N . ILE A 1 95 ? -3.989 3.682 14.700 1.00 88.81 95 ILE A N 1
ATOM 803 C CA . ILE A 1 95 ? -3.276 4.872 14.207 1.00 88.81 95 ILE A CA 1
ATOM 804 C C . ILE A 1 95 ? -1.787 4.563 14.016 1.00 88.81 95 ILE A C 1
ATOM 806 O O . ILE A 1 95 ? -1.251 4.863 12.950 1.00 88.81 95 ILE A O 1
ATOM 810 N N . LEU A 1 96 ? -1.150 3.921 15.000 1.00 87.94 96 LEU A N 1
ATOM 811 C CA . LEU A 1 96 ? 0.257 3.531 14.916 1.00 87.94 96 LEU A CA 1
ATOM 812 C C . LEU A 1 96 ? 0.510 2.562 13.753 1.00 87.94 96 LEU A C 1
ATOM 814 O O . LEU A 1 96 ? 1.457 2.742 12.990 1.00 87.94 96 LEU A O 1
ATOM 818 N N . GLU A 1 97 ? -0.351 1.557 13.581 1.00 91.25 97 GLU A N 1
ATOM 819 C CA . GLU A 1 97 ? -0.269 0.640 12.443 1.00 91.25 97 GLU A CA 1
ATOM 820 C C . GLU A 1 97 ? -0.391 1.409 11.113 1.00 91.25 97 GLU A C 1
ATOM 822 O O . GLU A 1 97 ? 0.452 1.249 10.233 1.00 91.25 97 GLU A O 1
ATOM 827 N N . LEU A 1 98 ? -1.363 2.319 10.975 1.00 91.06 98 LEU A N 1
ATOM 828 C CA . LEU A 1 98 ? -1.530 3.148 9.772 1.00 91.06 98 LEU A CA 1
ATOM 829 C C . LEU A 1 98 ? -0.330 4.077 9.504 1.00 91.06 98 LEU A C 1
ATOM 831 O O . LEU A 1 98 ? -0.033 4.368 8.344 1.00 91.06 98 LEU A O 1
ATOM 835 N N . ASP A 1 99 ? 0.347 4.577 10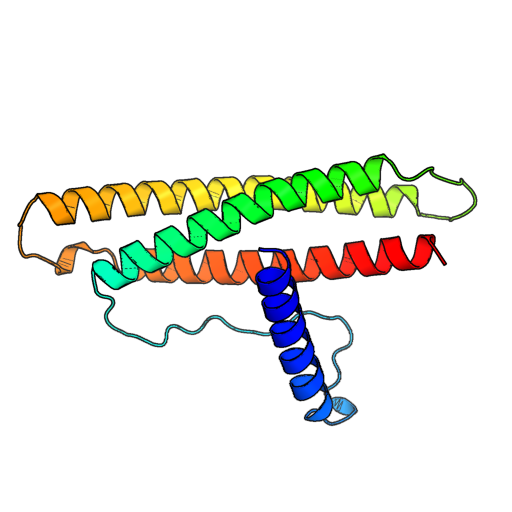.540 1.00 89.81 99 ASP A N 1
ATOM 836 C CA . ASP A 1 99 ? 1.592 5.347 10.406 1.00 89.81 99 ASP A CA 1
ATOM 837 C C . ASP A 1 99 ? 2.732 4.467 9.868 1.00 89.81 99 ASP A C 1
ATOM 839 O O . ASP A 1 99 ? 3.431 4.868 8.934 1.00 89.81 99 ASP A O 1
ATOM 843 N N . ASN A 1 100 ? 2.864 3.235 10.366 1.00 90.50 100 ASN A N 1
ATOM 844 C CA . ASN A 1 100 ? 3.853 2.277 9.865 1.00 90.50 100 ASN A CA 1
ATOM 845 C C . ASN A 1 100 ? 3.599 1.911 8.393 1.00 90.50 100 ASN A C 1
ATOM 847 O O . AS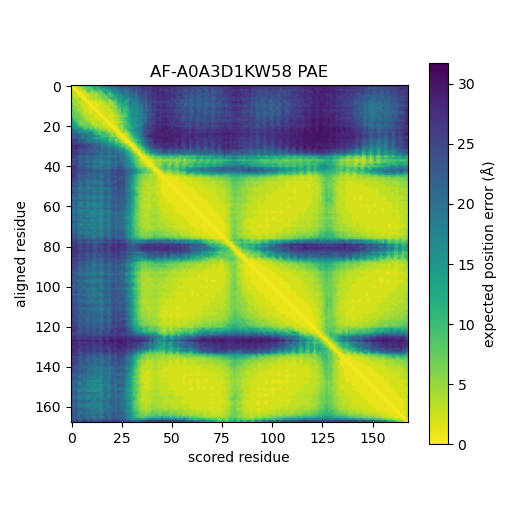N A 1 100 ? 4.533 1.878 7.589 1.00 90.50 100 ASN A O 1
ATOM 851 N N . PHE A 1 101 ? 2.335 1.699 8.008 1.00 90.62 101 PHE A N 1
ATOM 852 C CA . PHE A 1 101 ? 1.965 1.452 6.610 1.00 90.62 101 PHE A CA 1
ATOM 853 C C . PHE A 1 101 ? 2.261 2.644 5.701 1.00 90.62 101 PHE A C 1
ATOM 855 O O . PHE A 1 101 ? 2.627 2.440 4.544 1.00 90.62 101 PHE A O 1
ATOM 862 N N . GLU A 1 102 ? 2.124 3.877 6.192 1.00 92.94 102 GLU A N 1
ATOM 863 C CA . GLU A 1 102 ? 2.475 5.076 5.429 1.00 92.94 102 GLU A CA 1
ATOM 864 C C . GLU A 1 102 ? 3.989 5.174 5.189 1.00 92.94 102 GLU A C 1
ATOM 866 O O . GLU A 1 102 ? 4.417 5.477 4.073 1.00 92.94 102 GLU A O 1
ATOM 871 N N . GLN A 1 103 ? 4.807 4.851 6.194 1.00 90.56 103 GLN A N 1
ATOM 872 C CA . GLN A 1 103 ? 6.264 4.807 6.045 1.00 90.56 103 GLN A CA 1
ATOM 873 C C . GLN A 1 103 ? 6.702 3.711 5.066 1.00 90.56 103 GLN A C 1
ATOM 875 O O . GLN A 1 103 ? 7.447 3.988 4.126 1.00 90.56 103 GLN A O 1
ATOM 880 N N . ALA A 1 104 ? 6.190 2.486 5.233 1.00 91.50 104 ALA A N 1
ATOM 881 C CA . ALA A 1 104 ? 6.493 1.368 4.340 1.00 91.50 104 ALA A CA 1
ATOM 882 C C . ALA A 1 104 ? 6.089 1.671 2.886 1.00 91.50 104 ALA A C 1
ATOM 884 O O . ALA A 1 104 ? 6.876 1.454 1.965 1.00 91.50 104 ALA A O 1
ATOM 885 N N . LYS A 1 105 ? 4.907 2.270 2.683 1.00 93.19 105 LYS A N 1
ATOM 886 C CA . LYS A 1 105 ? 4.434 2.743 1.374 1.00 93.19 105 LYS A CA 1
ATOM 887 C C . LYS A 1 105 ? 5.436 3.678 0.705 1.00 93.19 105 LYS A C 1
ATOM 889 O O . LYS A 1 105 ? 5.718 3.531 -0.480 1.00 93.19 105 LYS A O 1
ATOM 894 N N . ASN A 1 106 ? 5.932 4.667 1.449 1.00 92.38 106 ASN A N 1
ATOM 895 C CA . ASN A 1 106 ? 6.853 5.667 0.915 1.00 92.38 106 ASN A CA 1
ATOM 896 C C . ASN A 1 106 ? 8.184 5.028 0.501 1.00 92.38 106 ASN A C 1
ATOM 898 O O . ASN A 1 106 ? 8.692 5.352 -0.568 1.00 92.38 106 ASN A O 1
ATOM 902 N N . ASN A 1 107 ? 8.695 4.074 1.282 1.00 91.94 107 ASN A N 1
ATOM 903 C CA . ASN A 1 107 ? 9.911 3.335 0.935 1.00 91.94 107 ASN A CA 1
ATOM 904 C C . ASN A 1 107 ? 9.741 2.525 -0.359 1.00 91.94 107 ASN A C 1
ATOM 906 O O . ASN A 1 107 ? 10.630 2.527 -1.206 1.00 91.94 107 ASN A O 1
ATOM 910 N N . ILE A 1 108 ? 8.592 1.867 -0.534 1.00 92.56 108 ILE A N 1
ATOM 911 C CA . ILE A 1 108 ? 8.295 1.113 -1.758 1.00 92.56 108 ILE A CA 1
ATOM 912 C C . ILE A 1 108 ? 8.150 2.055 -2.961 1.00 92.56 108 ILE A C 1
ATOM 914 O O . ILE A 1 108 ? 8.683 1.769 -4.028 1.00 92.56 108 ILE A O 1
ATOM 918 N N . LEU A 1 109 ? 7.492 3.208 -2.798 1.00 93.38 109 LEU A N 1
ATOM 919 C CA . LEU A 1 109 ? 7.358 4.198 -3.874 1.00 93.38 109 LEU A CA 1
ATOM 920 C C . LEU A 1 109 ? 8.703 4.739 -4.362 1.00 93.38 109 LEU A C 1
ATOM 922 O O . LEU A 1 109 ? 8.849 4.970 -5.558 1.00 93.38 109 LEU A O 1
ATOM 926 N N . VAL A 1 110 ? 9.673 4.935 -3.463 1.00 93.31 110 VAL A N 1
ATOM 927 C CA . VAL A 1 110 ? 11.039 5.315 -3.855 1.00 93.31 110 VAL A CA 1
ATOM 928 C C . VAL A 1 110 ? 11.630 4.246 -4.775 1.00 93.31 110 VAL A C 1
ATOM 930 O O . VAL A 1 110 ? 12.000 4.571 -5.897 1.00 93.31 110 VAL A O 1
ATOM 933 N N . LYS A 1 111 ? 11.580 2.967 -4.376 1.00 91.56 111 LYS A N 1
ATOM 934 C CA . LYS A 1 111 ? 12.074 1.843 -5.195 1.00 91.56 111 LYS A CA 1
ATOM 935 C C . LYS A 1 111 ? 11.398 1.767 -6.568 1.00 91.56 111 LYS A C 1
ATOM 937 O O . LYS A 1 111 ? 12.077 1.590 -7.574 1.00 91.56 111 LYS A O 1
ATOM 942 N N . ILE A 1 112 ? 10.072 1.935 -6.616 1.00 92.25 112 ILE A N 1
ATOM 943 C CA . ILE A 1 112 ? 9.307 1.940 -7.874 1.00 92.25 112 ILE A CA 1
ATOM 944 C C . ILE A 1 112 ? 9.784 3.071 -8.791 1.00 92.25 112 ILE A C 1
ATOM 946 O O . ILE A 1 112 ? 9.968 2.854 -9.987 1.00 92.25 112 ILE A O 1
ATOM 950 N N . ASN A 1 113 ? 9.970 4.277 -8.251 1.00 92.44 113 ASN A N 1
ATOM 951 C CA . ASN A 1 113 ? 10.376 5.442 -9.036 1.00 92.44 113 ASN A CA 1
ATOM 952 C C . ASN A 1 113 ? 11.819 5.332 -9.540 1.00 92.44 113 ASN A C 1
ATOM 954 O O . ASN A 1 113 ? 12.080 5.689 -10.691 1.00 92.44 113 ASN A O 1
ATOM 958 N N . ASP A 1 114 ? 12.724 4.827 -8.704 1.00 90.44 114 ASP A N 1
ATOM 959 C CA . ASP A 1 114 ? 14.120 4.594 -9.071 1.00 90.44 114 ASP A CA 1
ATOM 960 C C . ASP A 1 114 ? 14.184 3.589 -10.232 1.00 90.44 114 ASP A C 1
ATOM 962 O O . ASP A 1 114 ? 14.700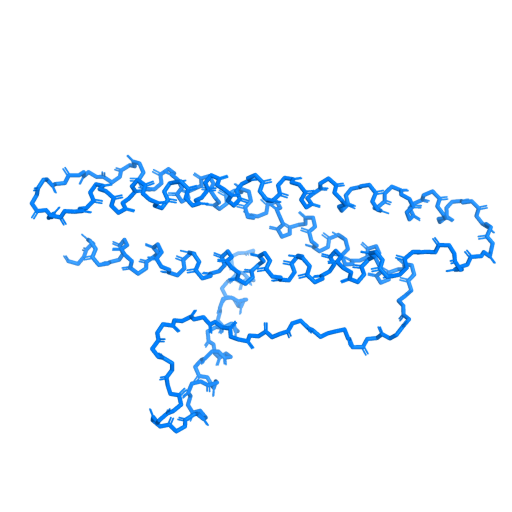 3.911 -11.302 1.00 90.44 114 ASP A O 1
ATOM 966 N N . TYR A 1 115 ? 13.513 2.440 -10.090 1.00 88.81 115 TYR A N 1
ATOM 967 C CA . TYR A 1 115 ? 13.468 1.417 -11.138 1.00 88.81 115 TYR A CA 1
ATOM 968 C C . TYR A 1 115 ? 12.785 1.915 -12.424 1.00 88.81 115 TYR A C 1
ATOM 970 O O . TYR A 1 115 ? 13.231 1.628 -13.532 1.00 88.81 115 TYR A O 1
ATOM 978 N N . ASN A 1 116 ? 11.721 2.719 -12.317 1.00 90.44 116 ASN A N 1
ATOM 979 C CA . ASN A 1 116 ? 11.079 3.323 -13.487 1.00 90.44 116 ASN A CA 1
ATOM 980 C C . ASN A 1 116 ? 12.018 4.264 -14.254 1.00 90.44 116 ASN A C 1
ATOM 982 O O . ASN A 1 116 ? 11.997 4.291 -15.484 1.00 90.44 116 ASN A O 1
ATOM 986 N N . THR A 1 117 ? 12.828 5.039 -13.531 1.00 89.00 117 THR A N 1
ATOM 987 C CA . THR A 1 117 ? 13.804 5.957 -14.130 1.00 89.00 117 THR A CA 1
ATOM 988 C C . THR A 1 117 ? 14.835 5.171 -14.934 1.00 89.00 117 THR A C 1
ATOM 990 O O . THR A 1 117 ? 15.042 5.472 -16.109 1.00 89.00 117 THR A O 1
ATOM 993 N N . GLU A 1 118 ? 15.374 4.093 -14.358 1.00 85.75 118 GLU A N 1
ATOM 994 C CA . GLU A 1 118 ? 16.304 3.187 -15.042 1.00 85.75 118 GLU A CA 1
ATOM 995 C C . GLU A 1 118 ? 15.690 2.583 -16.316 1.00 85.75 118 GLU A C 1
ATOM 997 O O . GLU A 1 118 ? 16.303 2.613 -17.386 1.00 85.75 118 GLU A O 1
ATOM 1002 N N . LEU A 1 119 ? 14.447 2.089 -16.255 1.00 84.31 119 LEU A N 1
ATOM 1003 C CA . LEU A 1 119 ? 13.771 1.520 -17.429 1.00 84.31 119 LEU A CA 1
ATOM 1004 C C . LEU A 1 119 ? 13.582 2.534 -18.565 1.00 84.31 119 LEU A C 1
ATOM 1006 O O . LEU A 1 119 ? 13.706 2.173 -19.739 1.00 84.31 119 LEU A O 1
ATOM 1010 N N . ILE A 1 120 ? 13.259 3.787 -18.238 1.00 84.81 120 ILE A N 1
ATOM 1011 C CA . ILE A 1 120 ? 13.081 4.855 -19.230 1.00 84.81 120 ILE A CA 1
ATOM 1012 C C . ILE A 1 120 ? 14.423 5.201 -19.886 1.00 84.81 120 ILE A C 1
ATOM 1014 O O . ILE A 1 120 ? 14.499 5.269 -21.113 1.00 84.81 120 ILE A O 1
ATOM 1018 N N . GLU A 1 121 ? 15.494 5.342 -19.104 1.00 82.44 12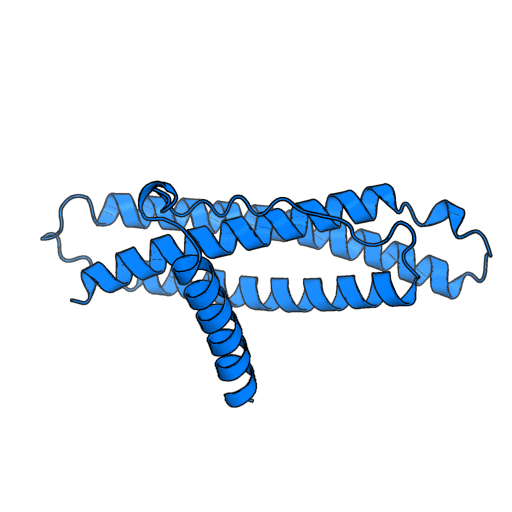1 GLU A N 1
ATOM 1019 C CA . GLU A 1 121 ? 16.843 5.592 -19.631 1.00 82.44 121 GLU A CA 1
ATOM 1020 C C . GLU A 1 121 ? 17.306 4.459 -20.560 1.00 82.44 121 GLU A C 1
ATOM 1022 O O . GLU A 1 121 ? 17.831 4.700 -21.656 1.00 82.44 121 GLU A O 1
ATOM 1027 N N . HIS A 1 122 ? 17.032 3.207 -20.180 1.00 75.88 122 HIS A N 1
ATOM 1028 C CA . HIS A 1 122 ? 17.310 2.045 -21.018 1.00 75.88 122 HIS A CA 1
ATOM 1029 C C . HIS A 1 122 ? 16.517 2.063 -22.327 1.00 75.88 122 HIS A C 1
ATOM 1031 O O . HIS A 1 122 ? 17.096 1.812 -23.389 1.00 75.88 122 HIS A O 1
ATOM 1037 N N . LYS A 1 123 ? 15.226 2.414 -22.281 1.00 75.19 123 LYS A N 1
ATOM 1038 C CA . LYS A 1 123 ? 14.373 2.540 -23.472 1.00 75.19 123 LYS A CA 1
ATOM 1039 C C . LYS A 1 123 ? 14.949 3.524 -24.493 1.00 75.19 123 LYS A C 1
ATOM 1041 O O . LYS A 1 123 ? 14.940 3.241 -25.694 1.00 75.19 123 LYS A O 1
ATOM 1046 N N . ASP A 1 124 ? 15.456 4.657 -24.018 1.00 72.44 124 ASP A N 1
ATOM 1047 C CA . ASP A 1 124 ? 15.927 5.748 -24.872 1.00 72.44 124 ASP A CA 1
ATOM 1048 C C . ASP A 1 124 ? 17.338 5.501 -25.431 1.00 72.44 124 ASP A C 1
ATOM 1050 O O . ASP A 1 124 ? 17.670 5.969 -26.525 1.00 72.44 124 ASP A O 1
ATOM 1054 N N . SER A 1 125 ? 18.161 4.710 -24.734 1.00 67.38 125 SER A N 1
ATOM 1055 C CA . SER A 1 125 ? 19.565 4.481 -25.100 1.00 67.38 125 SER A CA 1
ATOM 1056 C C . SER A 1 125 ? 19.797 3.562 -26.315 1.00 67.38 125 SER A C 1
ATOM 1058 O O . SER A 1 125 ? 20.907 3.543 -26.848 1.00 67.38 125 SER A O 1
ATOM 1060 N N . LYS A 1 126 ? 18.785 2.815 -26.797 1.00 59.25 126 LYS A N 1
ATOM 1061 C CA . LYS A 1 126 ? 18.888 1.803 -27.885 1.00 59.25 126 LYS A CA 1
ATOM 1062 C C . LYS A 1 126 ? 20.017 0.763 -27.711 1.00 59.25 126 LYS A C 1
ATOM 1064 O O . LYS A 1 126 ? 20.287 0.012 -28.653 1.00 59.25 126 LYS A O 1
ATOM 1069 N N . SER A 1 127 ? 20.684 0.694 -26.557 1.00 54.16 127 SER A N 1
ATOM 1070 C CA . SER A 1 127 ? 21.720 -0.300 -26.294 1.00 54.16 127 SER A CA 1
ATOM 1071 C C . SER A 1 127 ? 21.047 -1.640 -25.987 1.00 54.16 127 SER A C 1
ATOM 1073 O O . SER A 1 127 ? 20.276 -1.805 -25.046 1.00 54.16 127 SER A O 1
ATOM 1075 N N . LEU A 1 128 ? 21.272 -2.589 -26.890 1.00 48.31 128 LEU A N 1
ATOM 1076 C CA . LEU A 1 128 ? 20.615 -3.893 -26.974 1.00 48.31 128 LEU A CA 1
ATOM 1077 C C . LEU A 1 128 ? 21.217 -4.900 -25.985 1.00 48.31 128 LEU A C 1
ATOM 1079 O O . LEU A 1 128 ? 21.648 -5.975 -26.389 1.00 48.31 128 LEU A O 1
ATOM 1083 N N . ASP A 1 129 ? 21.246 -4.577 -24.694 1.00 53.25 129 ASP A N 1
ATOM 1084 C CA . ASP A 1 129 ? 21.564 -5.588 -23.686 1.00 53.25 129 ASP A CA 1
ATOM 1085 C C . ASP A 1 129 ? 20.491 -5.634 -22.594 1.00 53.25 129 ASP A C 1
ATOM 1087 O O . ASP A 1 129 ? 20.582 -5.032 -21.527 1.00 53.25 129 ASP A O 1
ATOM 1091 N N . ALA A 1 130 ? 19.439 -6.407 -22.887 1.00 50.62 130 ALA A N 1
ATOM 1092 C CA . ALA A 1 130 ? 18.369 -6.766 -21.953 1.00 50.62 130 ALA A CA 1
ATOM 1093 C C . ALA A 1 130 ? 18.883 -7.555 -20.726 1.00 50.62 130 ALA A C 1
ATOM 1095 O O . ALA A 1 130 ? 18.134 -7.779 -19.776 1.00 50.62 130 ALA A O 1
ATOM 1096 N N . SER A 1 131 ? 20.160 -7.958 -20.732 1.00 52.34 131 SER A N 1
ATOM 1097 C CA . SER A 1 131 ? 20.864 -8.565 -19.601 1.00 52.34 131 SER A CA 1
ATOM 1098 C C . SER A 1 131 ? 21.028 -7.614 -18.402 1.00 52.34 131 SER A C 1
ATOM 1100 O O . SER A 1 131 ? 21.222 -8.091 -17.285 1.00 52.34 131 SER A O 1
ATOM 1102 N N . HIS A 1 132 ? 20.862 -6.299 -18.602 1.00 56.03 132 HIS A N 1
ATOM 1103 C CA . HIS A 1 132 ? 20.928 -5.274 -17.553 1.00 56.03 132 HIS A CA 1
ATOM 1104 C C . HIS A 1 132 ? 19.590 -4.935 -16.886 1.00 56.03 132 HIS A C 1
ATOM 1106 O O . HIS A 1 132 ? 19.573 -4.115 -15.984 1.00 56.03 132 HIS A O 1
ATOM 1112 N N . LEU A 1 133 ? 18.462 -5.554 -17.252 1.00 62.84 133 LEU A N 1
ATOM 1113 C CA . LEU A 1 133 ? 17.148 -5.174 -16.696 1.00 62.84 133 LEU A CA 1
ATOM 1114 C C . LEU A 1 133 ? 16.916 -5.582 -15.224 1.00 62.84 133 LEU A C 1
ATOM 1116 O O . LEU A 1 133 ? 15.788 -5.482 -14.745 1.00 62.84 133 LEU A O 1
ATOM 1120 N N . HIS A 1 134 ? 17.949 -6.060 -14.516 1.00 69.44 134 HIS A N 1
ATOM 1121 C CA . HIS A 1 134 ? 17.914 -6.429 -13.093 1.00 69.44 134 HIS A CA 1
ATOM 1122 C C . HIS A 1 134 ? 16.610 -7.151 -12.683 1.00 69.44 134 HIS A C 1
ATOM 1124 O O . HIS A 1 134 ? 15.979 -6.830 -11.681 1.00 69.44 134 HIS A O 1
ATOM 1130 N N . ILE A 1 135 ? 16.183 -8.152 -13.471 1.00 76.75 135 ILE A N 1
ATOM 1131 C CA . ILE A 1 135 ? 14.872 -8.823 -13.315 1.00 76.75 135 ILE A CA 1
ATOM 1132 C C . ILE A 1 135 ? 14.667 -9.365 -11.893 1.00 76.75 135 ILE A C 1
ATOM 1134 O O . ILE A 1 135 ? 13.556 -9.338 -11.373 1.00 76.75 135 ILE A O 1
ATOM 1138 N N . SER A 1 136 ? 15.734 -9.815 -11.233 1.00 79.00 136 SER A N 1
ATOM 1139 C CA . SER A 1 136 ? 15.672 -10.304 -9.853 1.00 79.00 136 SER A CA 1
ATOM 1140 C C . SER A 1 136 ? 15.351 -9.211 -8.826 1.00 79.00 136 SER A C 1
ATOM 1142 O O . SER A 1 136 ? 14.761 -9.505 -7.789 1.00 79.00 136 SER A O 1
ATOM 1144 N N . GLU A 1 137 ? 15.730 -7.959 -9.079 1.00 79.88 137 GLU A N 1
ATOM 1145 C CA . GLU A 1 137 ? 15.387 -6.811 -8.232 1.00 79.88 137 GLU A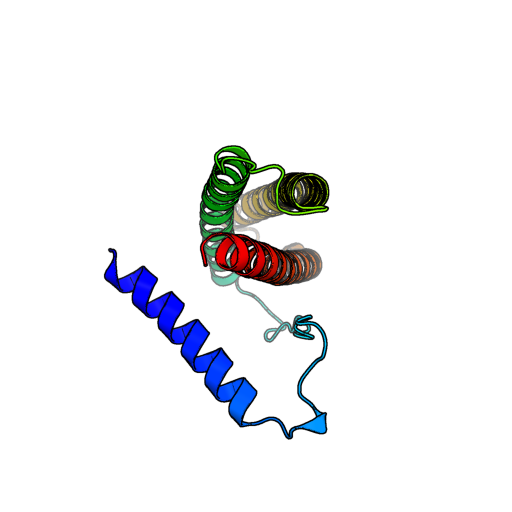 CA 1
ATOM 1146 C C . GLU A 1 137 ? 13.930 -6.411 -8.449 1.00 79.88 137 GLU A C 1
ATOM 1148 O O . GLU A 1 137 ? 13.207 -6.193 -7.476 1.00 79.88 137 GLU A O 1
ATOM 1153 N N . TYR A 1 138 ? 13.468 -6.448 -9.702 1.00 84.56 138 TYR A N 1
ATOM 1154 C CA . TYR A 1 138 ? 12.053 -6.294 -10.019 1.00 84.56 138 TYR A CA 1
ATOM 1155 C C . TYR A 1 138 ? 11.191 -7.363 -9.341 1.00 84.56 138 TYR A C 1
ATOM 1157 O O . TYR A 1 138 ? 10.189 -7.027 -8.723 1.00 84.56 138 TYR A O 1
ATOM 1165 N N . GLU A 1 139 ? 11.573 -8.643 -9.401 1.00 85.81 139 GLU A N 1
ATOM 1166 C CA . GLU A 1 139 ? 10.802 -9.725 -8.773 1.00 85.81 139 GLU A CA 1
ATOM 1167 C C . GLU A 1 139 ? 10.705 -9.571 -7.251 1.00 85.81 139 GLU A C 1
ATOM 1169 O O . GLU A 1 139 ? 9.644 -9.819 -6.683 1.00 85.81 139 GLU A O 1
ATOM 1174 N N . LYS A 1 140 ? 11.780 -9.117 -6.596 1.00 86.56 140 LYS A N 1
ATOM 1175 C CA . LYS A 1 140 ? 11.759 -8.801 -5.159 1.00 86.56 140 LYS A CA 1
ATOM 1176 C C . LYS A 1 140 ? 10.843 -7.622 -4.852 1.00 86.56 140 LYS A C 1
ATOM 1178 O O . LYS A 1 140 ? 10.109 -7.663 -3.870 1.00 86.56 140 LYS A O 1
ATOM 1183 N N . MET A 1 141 ? 10.893 -6.573 -5.671 1.00 89.25 141 MET A N 1
ATOM 1184 C CA . MET A 1 141 ? 10.019 -5.412 -5.518 1.00 89.25 141 MET A CA 1
ATOM 1185 C C . MET A 1 141 ? 8.549 -5.791 -5.742 1.00 89.25 141 MET A C 1
ATOM 1187 O O . MET A 1 141 ? 7.683 -5.360 -4.988 1.00 89.25 141 MET A O 1
ATOM 1191 N N . GLU A 1 142 ? 8.266 -6.626 -6.740 1.00 90.19 142 GLU A N 1
ATOM 1192 C CA . GLU A 1 142 ? 6.935 -7.160 -7.032 1.00 90.19 142 GLU A CA 1
ATOM 1193 C C . GLU A 1 142 ? 6.388 -7.985 -5.857 1.00 90.19 142 GLU A C 1
ATOM 1195 O O . GLU A 1 142 ? 5.242 -7.789 -5.446 1.00 90.19 142 GLU A O 1
ATOM 1200 N N . GLU A 1 143 ? 7.216 -8.849 -5.264 1.00 90.00 143 GLU A N 1
ATOM 1201 C CA . GLU A 1 143 ? 6.878 -9.589 -4.045 1.00 90.00 143 GLU A CA 1
ATOM 1202 C C . GLU A 1 143 ? 6.606 -8.649 -2.862 1.00 90.00 143 GLU A C 1
ATOM 1204 O O . GLU A 1 143 ? 5.592 -8.787 -2.178 1.00 90.00 143 GLU A O 1
ATOM 1209 N N . GLU A 1 144 ? 7.467 -7.655 -2.636 1.00 90.56 144 GLU A N 1
ATOM 1210 C CA . GLU A 1 144 ? 7.311 -6.671 -1.559 1.00 90.56 144 GLU A CA 1
ATOM 1211 C C . GLU A 1 144 ? 6.008 -5.870 -1.703 1.00 90.56 144 GLU A C 1
ATOM 1213 O O . GLU A 1 144 ? 5.273 -5.696 -0.727 1.00 90.56 144 GLU A O 1
ATOM 1218 N N . ILE A 1 145 ? 5.684 -5.433 -2.923 1.00 92.44 145 ILE A N 1
ATOM 1219 C CA . ILE A 1 145 ? 4.421 -4.762 -3.251 1.00 92.44 145 ILE A CA 1
ATOM 1220 C C . ILE A 1 145 ? 3.244 -5.692 -2.978 1.00 92.44 145 ILE A C 1
ATOM 1222 O O . ILE A 1 145 ? 2.280 -5.294 -2.322 1.00 92.44 145 ILE A O 1
ATOM 1226 N N . PHE A 1 146 ? 3.318 -6.938 -3.444 1.00 91.50 146 PHE A N 1
ATOM 1227 C CA . PHE A 1 146 ? 2.267 -7.919 -3.220 1.00 91.50 146 PHE A CA 1
ATOM 1228 C C . PHE A 1 146 ? 1.995 -8.110 -1.720 1.00 91.50 146 PHE A C 1
ATOM 1230 O O . PHE A 1 146 ? 0.845 -7.990 -1.286 1.00 91.50 146 PHE A O 1
ATOM 1237 N N . MET A 1 147 ? 3.042 -8.328 -0.922 1.00 89.19 147 MET A N 1
ATOM 1238 C CA . MET A 1 147 ? 2.926 -8.509 0.527 1.00 89.19 147 MET A CA 1
ATOM 1239 C C . MET A 1 147 ? 2.374 -7.258 1.210 1.00 89.19 147 MET A C 1
ATOM 1241 O O . MET A 1 147 ? 1.457 -7.356 2.029 1.00 89.19 147 MET A O 1
ATOM 1245 N N . TYR A 1 148 ? 2.857 -6.071 0.832 1.00 92.12 148 TYR A N 1
ATOM 1246 C CA . TYR A 1 148 ? 2.332 -4.802 1.333 1.00 92.12 148 TYR A CA 1
ATOM 1247 C C . TYR A 1 148 ? 0.820 -4.683 1.098 1.00 92.12 148 TYR A C 1
ATOM 1249 O O . TYR A 1 148 ? 0.075 -4.362 2.026 1.00 92.12 148 TYR A O 1
ATOM 1257 N N . LEU A 1 149 ? 0.349 -4.989 -0.116 1.00 93.12 149 LEU A N 1
ATOM 1258 C CA . LEU A 1 149 ? -1.069 -4.911 -0.468 1.00 93.12 149 LEU A CA 1
ATOM 1259 C C . LEU A 1 149 ? -1.922 -5.913 0.321 1.00 93.12 149 LEU A C 1
ATOM 1261 O O . LEU A 1 149 ? -3.024 -5.559 0.746 1.00 93.12 149 LEU A O 1
ATOM 1265 N N . GLN A 1 150 ? -1.434 -7.137 0.546 1.00 90.00 150 GLN A N 1
ATOM 1266 C CA . GLN A 1 150 ? -2.138 -8.123 1.377 1.00 90.00 150 GLN A CA 1
ATOM 1267 C C . GLN A 1 150 ? -2.251 -7.648 2.825 1.00 90.00 150 GLN A C 1
ATOM 1269 O O . GLN A 1 150 ? -3.349 -7.588 3.382 1.00 90.00 150 GLN A O 1
ATOM 1274 N N . HIS A 1 151 ? -1.135 -7.230 3.420 1.00 88.12 151 HIS A N 1
ATOM 1275 C CA . HIS A 1 151 ? -1.127 -6.748 4.796 1.00 88.12 151 HIS A CA 1
ATOM 1276 C C . HIS A 1 151 ? -1.985 -5.492 4.964 1.00 88.12 151 HIS A C 1
ATOM 1278 O O . HIS A 1 151 ? -2.709 -5.367 5.954 1.00 88.12 151 HIS A O 1
ATOM 1284 N N . TYR A 1 152 ? -1.972 -4.591 3.978 1.00 91.31 152 TYR A N 1
ATOM 1285 C CA . TYR A 1 152 ? -2.795 -3.391 4.009 1.00 91.31 152 TYR A CA 1
ATOM 1286 C C . TYR A 1 152 ? -4.287 -3.733 3.960 1.00 91.31 152 TYR A C 1
ATOM 1288 O O . TYR A 1 152 ? -5.067 -3.200 4.749 1.00 91.31 152 TYR A O 1
ATOM 1296 N N . LYS A 1 153 ? -4.696 -4.673 3.099 1.00 92.12 153 LYS A N 1
ATOM 1297 C CA . LYS A 1 153 ? -6.079 -5.173 3.065 1.00 92.12 153 LYS A CA 1
ATOM 1298 C C . LYS A 1 153 ? -6.502 -5.767 4.409 1.00 92.12 153 LYS A C 1
ATOM 1300 O O . LYS A 1 153 ? -7.574 -5.416 4.895 1.00 92.12 153 LYS A O 1
ATOM 1305 N N . ASN A 1 154 ? -5.653 -6.578 5.038 1.00 88.56 154 ASN A N 1
ATOM 1306 C CA . ASN A 1 154 ? -5.960 -7.185 6.337 1.00 88.56 154 ASN A CA 1
ATOM 1307 C C . ASN A 1 154 ? -6.103 -6.127 7.444 1.00 88.56 154 ASN A C 1
ATOM 1309 O O . ASN A 1 154 ? -7.033 -6.197 8.250 1.00 88.56 154 ASN A O 1
ATOM 1313 N N . LEU A 1 155 ? -5.247 -5.096 7.451 1.00 87.75 155 LEU A N 1
ATOM 1314 C CA . LEU A 1 155 ? -5.408 -3.954 8.354 1.00 87.75 155 LEU A CA 1
ATOM 1315 C C . LEU A 1 155 ? -6.750 -3.244 8.125 1.00 87.75 155 LEU A C 1
ATOM 1317 O O . LEU A 1 155 ? -7.462 -2.956 9.087 1.00 87.75 155 LEU A O 1
ATOM 1321 N N . LYS A 1 156 ? -7.120 -2.985 6.864 1.00 92.62 156 LYS A N 1
ATOM 1322 C CA . LYS A 1 156 ? -8.400 -2.340 6.540 1.00 92.62 156 LYS A CA 1
ATOM 1323 C C . LYS A 1 156 ? -9.590 -3.143 7.037 1.00 92.62 156 LYS A C 1
ATOM 1325 O O . LYS A 1 156 ? -10.481 -2.552 7.636 1.00 92.62 156 LYS A O 1
ATOM 1330 N N . ILE A 1 157 ? -9.588 -4.460 6.835 1.00 90.62 157 ILE A N 1
ATOM 1331 C CA . ILE A 1 157 ? -10.659 -5.335 7.324 1.00 90.62 157 ILE A CA 1
ATOM 1332 C C . ILE A 1 157 ? -10.780 -5.210 8.844 1.00 90.62 157 ILE A C 1
ATOM 1334 O O . ILE A 1 157 ? -11.848 -4.852 9.333 1.00 90.62 157 ILE A O 1
ATOM 1338 N N . ARG A 1 158 ? -9.669 -5.368 9.578 1.00 90.44 158 ARG A N 1
ATOM 1339 C CA . ARG A 1 158 ? -9.649 -5.236 11.045 1.00 90.44 158 ARG A CA 1
ATOM 1340 C C . ARG A 1 158 ? -10.190 -3.887 11.520 1.00 90.44 158 ARG A C 1
ATOM 1342 O O . ARG A 1 158 ? -10.918 -3.834 12.508 1.00 90.44 158 ARG A O 1
ATOM 1349 N N . ILE A 1 159 ? -9.836 -2.796 10.840 1.00 89.06 159 ILE A N 1
ATOM 1350 C CA . ILE A 1 159 ? -10.330 -1.454 11.173 1.00 89.06 159 ILE A CA 1
ATOM 1351 C C . ILE A 1 159 ? -11.825 -1.334 10.870 1.00 89.06 159 ILE A C 1
ATOM 1353 O O . ILE A 1 159 ? -12.570 -0.818 11.700 1.00 89.06 159 ILE A O 1
ATOM 1357 N N . PHE A 1 160 ? -12.277 -1.784 9.700 1.00 88.56 160 PHE A N 1
ATOM 1358 C CA . PHE A 1 160 ? -13.675 -1.664 9.292 1.00 88.56 160 PHE A CA 1
ATOM 1359 C C . PHE A 1 160 ? -14.599 -2.517 10.150 1.00 88.56 160 PHE A C 1
ATOM 1361 O O . PHE A 1 160 ? -15.625 -2.011 10.585 1.00 88.56 160 PHE A O 1
ATOM 1368 N N . GLU A 1 161 ? -14.223 -3.754 10.462 1.00 86.56 161 GLU A N 1
ATOM 1369 C CA . GLU A 1 161 ? -14.967 -4.608 11.390 1.00 86.56 161 GLU A CA 1
ATOM 1370 C C . GLU A 1 161 ? -15.063 -3.967 12.772 1.00 86.56 161 GLU A C 1
ATOM 1372 O O . GLU A 1 161 ? -16.146 -3.907 13.357 1.00 86.56 161 GLU A O 1
ATOM 1377 N N . TYR A 1 162 ? -13.944 -3.426 13.265 1.00 85.31 162 TYR A N 1
ATOM 1378 C CA . TYR A 1 162 ? -13.912 -2.754 14.554 1.00 85.31 162 TYR A CA 1
ATOM 1379 C C . TYR A 1 162 ? -14.834 -1.534 14.581 1.00 85.31 162 TYR A C 1
ATOM 1381 O O . TYR A 1 162 ? -15.687 -1.439 15.456 1.00 85.31 162 TYR A O 1
ATOM 1389 N N . ILE A 1 163 ? -14.704 -0.625 13.608 1.00 83.94 163 ILE A N 1
ATOM 1390 C CA . ILE A 1 163 ? -15.538 0.581 13.514 1.00 83.94 163 ILE A CA 1
ATOM 1391 C C . ILE A 1 163 ? -17.011 0.212 13.313 1.00 83.94 163 ILE A C 1
ATOM 1393 O O . ILE A 1 163 ? -17.872 0.810 13.950 1.00 83.94 163 ILE A O 1
ATOM 1397 N N . ASN A 1 164 ? -17.313 -0.783 12.478 1.00 83.44 164 ASN A N 1
ATOM 1398 C CA . ASN A 1 164 ? -18.679 -1.252 12.257 1.00 83.44 164 ASN A CA 1
ATOM 1399 C C . ASN A 1 164 ? -19.313 -1.769 13.558 1.00 83.44 164 ASN A C 1
ATOM 1401 O O . ASN A 1 164 ? -20.464 -1.457 13.846 1.00 83.44 164 ASN A O 1
ATOM 1405 N N . GLY A 1 165 ? -18.543 -2.472 14.394 1.00 80.81 165 GLY A N 1
ATOM 1406 C CA . GLY A 1 165 ? -18.983 -2.896 15.724 1.00 80.81 165 GLY A CA 1
ATOM 1407 C C . GLY A 1 165 ? -19.308 -1.747 16.689 1.00 80.81 165 GLY A C 1
ATOM 1408 O O . GLY A 1 165 ? -20.044 -1.971 17.644 1.00 80.81 165 GLY A O 1
ATOM 1409 N N . LEU A 1 166 ? -18.800 -0.531 16.448 1.00 77.75 166 LEU A N 1
ATOM 1410 C CA . LEU A 1 166 ? -19.074 0.657 17.272 1.00 77.75 166 LEU A CA 1
ATOM 1411 C C . LEU A 1 166 ? -20.318 1.438 16.832 1.00 77.75 166 LEU A C 1
ATOM 1413 O O . LEU A 1 166 ? -20.813 2.253 17.609 1.00 77.75 166 LEU A O 1
ATOM 1417 N N . ILE A 1 167 ? -20.756 1.254 15.583 1.00 73.12 167 ILE A N 1
ATOM 1418 C CA . ILE A 1 167 ? -21.894 1.969 14.979 1.00 73.12 167 ILE A CA 1
ATOM 1419 C C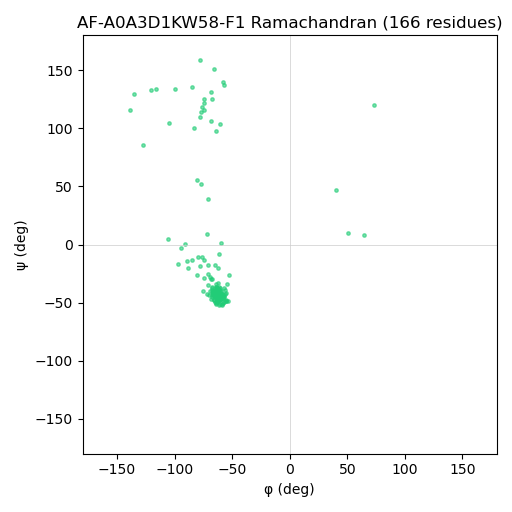 . ILE A 1 167 ? -23.221 1.221 15.229 1.00 73.12 167 ILE A C 1
ATOM 1421 O O . ILE A 1 167 ? -24.288 1.808 15.051 1.00 73.12 167 ILE A O 1
ATOM 1425 N N . ASN A 1 168 ? -23.149 -0.046 15.653 1.00 54.38 168 ASN A N 1
ATOM 1426 C CA . ASN A 1 168 ? -24.301 -0.907 15.950 1.00 54.38 168 ASN A CA 1
ATOM 1427 C C . ASN A 1 168 ? -25.093 -0.489 17.196 1.00 54.38 168 ASN A C 1
ATOM 1429 O O . ASN A 1 168 ? -24.468 -0.137 18.222 1.00 54.38 168 ASN A O 1
#